Protein AF-A0ABF7RNC2-F1 (afdb_monomer_lite)

pLDDT: mean 81.72, std 12.87, range [41.53, 94.94]

Radius of gyration: 14.48 Å; chains: 1; bounding box: 34×31×45 Å

Foldseek 3Di:
DAEDEDEDALVVCVVVVHDSCNVLVVVVVVQVVCVVVVYHYEYEYEDELPDALVVLQVVLVVCLVVVVVRRHQAYEYDDDCVVRPCVRNVVVRVVRVVSRHDYYYDDDDPDD

Secondary structure (DSSP, 8-state):
-EEEEEEE-HHHHHTTT--HHHHHHHHHHHHHHTGGGTEEEEEEEEEETTS-HHHHHHHHHHHHHHHHTTSEEEEEEES--TT--GGGGHHHHHHHHHHT-EE----PPPP-

Structure (mmCIF, N/CA/C/O backbone):
data_AF-A0ABF7RNC2-F1
#
_entry.id   AF-A0ABF7RNC2-F1
#
loop_
_atom_site.group_PDB
_atom_site.id
_atom_site.type_symbol
_atom_site.label_atom_id
_atom_site.label_alt_id
_atom_site.label_comp_id
_atom_site.label_asym_id
_atom_site.label_entity_id
_atom_site.label_seq_id
_atom_site.pdbx_PDB_ins_code
_atom_site.Cartn_x
_atom_site.Cartn_y
_atom_site.Cartn_z
_atom_site.occupancy
_atom_site.B_iso_or_equiv
_atom_site.auth_seq_id
_atom_site.auth_comp_id
_atom_site.auth_asym_id
_atom_site.auth_atom_id
_atom_site.pdbx_PDB_model_num
ATOM 1 N N . MET A 1 1 ? -19.877 7.494 12.581 1.00 49.47 1 MET A N 1
ATOM 2 C CA . MET A 1 1 ? -18.864 6.876 11.703 1.00 49.47 1 MET A CA 1
ATOM 3 C C . MET A 1 1 ? -18.662 7.652 10.407 1.00 49.47 1 MET A C 1
ATOM 5 O O . MET A 1 1 ? -19.359 7.436 9.420 1.00 49.47 1 MET A O 1
ATOM 9 N N . LEU A 1 2 ? -17.712 8.589 10.420 1.00 44.06 2 LEU A N 1
ATOM 10 C CA . LEU A 1 2 ? -17.094 9.061 9.181 1.00 44.06 2 LEU A CA 1
ATOM 11 C C . LEU A 1 2 ? -16.043 8.021 8.777 1.00 44.06 2 LEU A C 1
ATOM 13 O O . LEU A 1 2 ? -15.084 7.822 9.517 1.00 44.06 2 LEU A O 1
ATOM 17 N N . SER A 1 3 ? -16.230 7.355 7.636 1.00 53.28 3 SER A N 1
ATOM 18 C CA . SER A 1 3 ? -15.202 6.486 7.056 1.00 53.28 3 SER A CA 1
ATOM 19 C C . SER A 1 3 ? -14.281 7.319 6.167 1.00 53.28 3 SER A C 1
ATOM 21 O O . SER A 1 3 ? -14.740 7.907 5.186 1.00 53.28 3 SER A O 1
ATOM 23 N N . THR A 1 4 ? -12.992 7.380 6.497 1.00 59.59 4 THR A N 1
ATOM 24 C CA . THR A 1 4 ? -11.981 8.072 5.685 1.00 59.59 4 THR A CA 1
ATOM 25 C C . THR A 1 4 ? -11.111 7.045 4.969 1.00 59.59 4 THR A C 1
ATOM 27 O O . THR A 1 4 ? -10.450 6.224 5.604 1.00 59.59 4 THR A O 1
ATOM 30 N N . LEU A 1 5 ? -11.114 7.091 3.635 1.00 59.09 5 LEU A N 1
ATOM 31 C CA . LEU A 1 5 ? -10.226 6.299 2.784 1.00 59.09 5 LEU A CA 1
ATOM 32 C C . LEU A 1 5 ? -9.006 7.148 2.441 1.00 59.09 5 LEU A C 1
ATOM 34 O O . LEU A 1 5 ? -9.115 8.106 1.678 1.00 59.09 5 LEU A O 1
ATOM 38 N N . ASN A 1 6 ? -7.851 6.790 2.994 1.00 65.75 6 ASN A N 1
ATOM 39 C CA . ASN A 1 6 ? -6.608 7.507 2.730 1.00 65.75 6 ASN A CA 1
ATOM 40 C C . ASN A 1 6 ? -5.743 6.712 1.743 1.00 65.75 6 ASN A C 1
ATOM 42 O O . ASN A 1 6 ? -5.340 5.579 2.014 1.00 65.75 6 ASN A O 1
ATOM 46 N N . CYS A 1 7 ? -5.474 7.320 0.584 1.00 59.06 7 CYS A N 1
ATOM 47 C CA . CYS A 1 7 ? -4.492 6.844 -0.392 1.00 59.06 7 CYS A CA 1
ATOM 48 C C . CYS A 1 7 ? -3.096 7.259 0.082 1.00 59.06 7 CYS A C 1
ATOM 50 O O . CYS A 1 7 ? -2.840 8.445 0.293 1.00 59.06 7 CYS A O 1
ATOM 52 N N . PHE A 1 8 ? -2.197 6.290 0.278 1.00 72.62 8 PHE A N 1
ATOM 53 C CA . PHE A 1 8 ? -0.862 6.558 0.815 1.00 72.62 8 PHE A CA 1
ATOM 54 C C . PHE A 1 8 ? 0.263 6.100 -0.119 1.00 72.62 8 PHE A C 1
ATOM 56 O O . PHE A 1 8 ? 0.202 5.041 -0.750 1.00 72.62 8 PHE A O 1
ATOM 63 N N . TRP A 1 9 ? 1.320 6.914 -0.182 1.00 73.69 9 TRP A N 1
ATOM 64 C CA . TRP A 1 9 ? 2.420 6.818 -1.143 1.00 73.69 9 TRP A CA 1
ATOM 65 C C . TRP A 1 9 ? 3.623 6.069 -0.546 1.00 73.69 9 TRP A C 1
ATOM 67 O O . TRP A 1 9 ? 4.720 6.620 -0.422 1.00 73.69 9 TRP A O 1
ATOM 77 N N . ILE A 1 10 ? 3.439 4.798 -0.169 1.00 77.88 10 ILE A N 1
ATOM 78 C CA . ILE A 1 10 ? 4.471 4.001 0.534 1.00 77.88 10 ILE A CA 1
ATOM 79 C C . ILE A 1 10 ? 5.795 3.946 -0.251 1.00 77.88 10 ILE A C 1
ATOM 81 O O . ILE A 1 10 ? 6.873 4.058 0.334 1.00 77.88 10 ILE A O 1
ATOM 85 N N . LEU A 1 11 ? 5.720 3.894 -1.586 1.00 72.56 11 LEU A N 1
ATOM 86 C CA . LEU A 1 11 ? 6.878 3.907 -2.492 1.00 72.56 11 LEU A CA 1
ATOM 87 C C . LEU A 1 11 ? 7.818 5.112 -2.294 1.00 72.56 11 LEU A C 1
ATOM 89 O O . LEU A 1 11 ? 9.034 5.009 -2.479 1.00 72.56 11 LEU A O 1
ATOM 93 N N . LYS A 1 12 ? 7.291 6.268 -1.879 1.00 79.00 12 LYS A N 1
ATOM 94 C CA . LYS A 1 12 ? 8.097 7.475 -1.641 1.00 79.00 12 LYS A CA 1
ATOM 95 C C . LYS A 1 12 ? 8.929 7.379 -0.357 1.00 79.00 12 LYS A C 1
ATOM 97 O O . LYS A 1 12 ? 9.975 8.015 -0.257 1.00 79.00 12 LYS A O 1
ATOM 102 N N . HIS A 1 13 ? 8.484 6.580 0.611 1.00 83.06 13 HIS A N 1
ATOM 103 C CA . HIS A 1 13 ? 9.214 6.310 1.849 1.00 83.06 13 HIS A CA 1
ATOM 104 C C . HIS A 1 13 ? 10.235 5.187 1.650 1.00 83.06 13 HIS A C 1
ATOM 106 O O . HIS A 1 13 ? 11.389 5.330 2.057 1.00 83.06 13 HIS A O 1
ATOM 112 N N . THR A 1 14 ? 9.852 4.117 0.948 1.00 83.44 14 THR A N 1
ATOM 113 C CA . THR A 1 14 ? 10.755 2.989 0.677 1.00 83.44 14 THR A CA 1
ATOM 114 C C . THR A 1 14 ? 11.903 3.361 -0.252 1.00 83.44 14 THR A C 1
ATOM 116 O O . THR A 1 14 ? 13.041 2.970 -0.000 1.00 83.44 14 THR A O 1
ATOM 119 N N . SER A 1 15 ? 11.671 4.231 -1.241 1.00 81.88 15 SER A N 1
ATOM 120 C CA . SER A 1 15 ? 12.750 4.796 -2.070 1.00 81.88 15 SER A CA 1
ATOM 121 C C . SER A 1 15 ? 13.757 5.659 -1.294 1.00 81.88 15 SER A C 1
ATOM 123 O O . SER A 1 15 ? 14.863 5.885 -1.778 1.00 81.88 15 SER A O 1
ATOM 125 N N . ARG A 1 16 ? 13.416 6.108 -0.077 1.00 85.00 16 ARG A N 1
ATOM 126 C CA . ARG A 1 16 ? 14.314 6.834 0.840 1.00 85.00 16 ARG A CA 1
ATOM 127 C C . ARG A 1 16 ? 14.992 5.919 1.869 1.00 85.00 16 ARG A C 1
ATOM 129 O O . ARG A 1 16 ? 15.661 6.417 2.768 1.00 85.00 16 ARG A O 1
ATOM 136 N N . GLY A 1 17 ? 14.821 4.601 1.751 1.00 85.06 17 GLY A N 1
ATOM 137 C 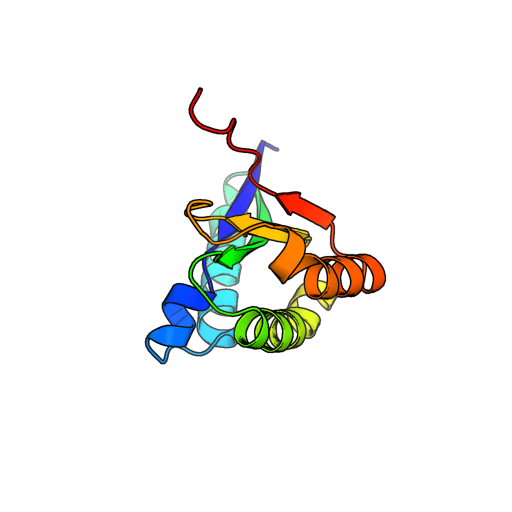CA . GLY A 1 17 ? 15.420 3.606 2.644 1.00 85.06 17 GLY A CA 1
ATOM 138 C C . GLY A 1 17 ? 14.610 3.298 3.907 1.00 85.06 17 GLY A C 1
ATOM 139 O O . GLY A 1 17 ? 15.101 2.577 4.773 1.00 85.06 17 GLY A O 1
ATOM 140 N N . ILE A 1 18 ? 13.381 3.810 4.031 1.00 89.19 18 ILE A N 1
ATOM 141 C CA . ILE A 1 18 ? 12.480 3.448 5.134 1.00 89.19 18 ILE A CA 1
ATOM 142 C C . ILE A 1 18 ? 11.821 2.110 4.794 1.00 89.19 18 ILE A C 1
ATOM 144 O O . ILE A 1 18 ? 11.302 1.933 3.697 1.00 89.19 18 ILE A O 1
ATOM 148 N N . ARG A 1 19 ? 11.822 1.152 5.720 1.00 89.94 19 ARG A N 1
ATOM 149 C CA . ARG A 1 19 ? 11.197 -0.153 5.478 1.00 89.94 19 ARG A CA 1
ATOM 150 C C . ARG A 1 19 ? 9.678 -0.025 5.335 1.00 89.94 19 ARG A C 1
ATOM 152 O O . ARG A 1 19 ? 9.056 0.783 6.020 1.00 89.94 19 ARG A O 1
ATOM 159 N N . PHE A 1 20 ? 9.083 -0.857 4.479 1.00 90.75 20 PHE A N 1
ATOM 160 C CA . PHE A 1 20 ? 7.633 -0.890 4.259 1.00 90.75 20 PHE A CA 1
ATOM 161 C C . PHE A 1 20 ? 6.863 -1.143 5.560 1.00 90.75 20 PHE A C 1
ATOM 163 O O . PHE A 1 20 ? 5.897 -0.440 5.849 1.00 90.75 20 PHE A O 1
ATOM 170 N N . ASP A 1 21 ? 7.328 -2.103 6.366 1.00 92.19 21 ASP A N 1
ATOM 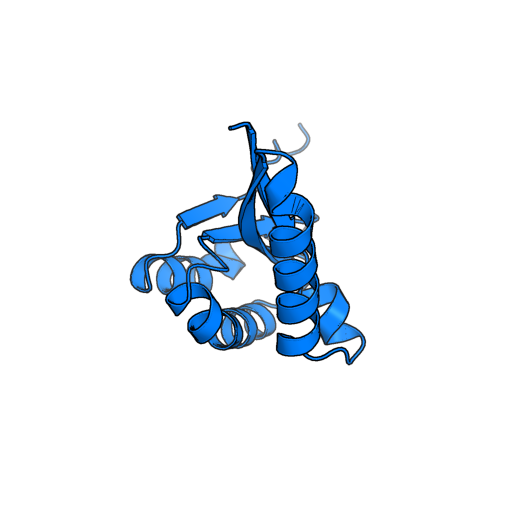171 C CA . ASP A 1 21 ? 6.722 -2.427 7.658 1.00 92.19 21 ASP A CA 1
ATOM 172 C C . ASP A 1 21 ? 6.690 -1.228 8.602 1.00 92.19 21 ASP A C 1
ATOM 174 O O . ASP A 1 21 ? 5.640 -0.933 9.152 1.00 92.19 21 ASP A O 1
ATOM 178 N N . THR A 1 22 ? 7.790 -0.480 8.693 1.00 91.88 22 THR A N 1
ATOM 179 C CA . THR A 1 22 ? 7.898 0.681 9.576 1.00 91.88 22 THR A CA 1
ATOM 180 C C . THR A 1 22 ? 6.867 1.746 9.209 1.00 91.88 22 THR A C 1
ATOM 182 O O . THR A 1 22 ? 6.268 2.354 10.087 1.00 91.88 22 THR A O 1
ATOM 185 N N . VAL A 1 23 ? 6.622 1.959 7.912 1.00 91.00 23 VAL A N 1
ATOM 186 C CA . VAL A 1 23 ? 5.608 2.917 7.447 1.00 91.00 23 VAL A CA 1
ATOM 187 C C . VAL A 1 23 ? 4.203 2.446 7.820 1.00 91.00 23 VAL A C 1
ATOM 189 O O . VAL A 1 23 ? 3.417 3.227 8.347 1.00 91.00 23 VAL A O 1
ATOM 192 N N . ILE A 1 24 ? 3.878 1.182 7.546 1.00 91.25 24 ILE A N 1
ATOM 193 C CA . ILE A 1 24 ? 2.537 0.645 7.799 1.00 91.25 24 ILE A CA 1
ATOM 194 C C . ILE A 1 24 ? 2.237 0.513 9.293 1.00 91.25 24 ILE A C 1
ATOM 196 O O . ILE A 1 24 ? 1.110 0.780 9.697 1.00 91.25 24 ILE A O 1
ATOM 200 N N . GLU A 1 25 ? 3.217 0.118 10.101 1.00 91.88 25 GLU A N 1
ATOM 201 C CA . GLU A 1 25 ? 3.066 -0.013 11.551 1.00 91.88 25 GLU A CA 1
ATOM 202 C C . GLU A 1 25 ? 2.750 1.339 12.185 1.00 91.88 25 GLU A C 1
ATOM 204 O O . GLU A 1 25 ? 1.730 1.447 12.856 1.00 91.88 25 GLU A O 1
ATOM 209 N N . VAL A 1 26 ? 3.516 2.387 11.860 1.00 91.25 26 VAL A N 1
ATOM 210 C CA . VAL A 1 26 ? 3.254 3.742 12.374 1.00 91.25 26 VAL A CA 1
ATOM 211 C C . VAL A 1 26 ? 1.873 4.245 11.949 1.00 91.25 26 VAL A C 1
ATOM 213 O O . VAL A 1 26 ? 1.129 4.767 12.768 1.00 91.25 26 VAL A O 1
ATOM 216 N N . ILE A 1 27 ? 1.477 4.059 10.684 1.00 89.50 27 ILE A N 1
ATOM 217 C CA . ILE A 1 27 ? 0.140 4.483 10.231 1.00 89.50 27 ILE A CA 1
ATOM 218 C C . ILE A 1 27 ? -0.959 3.716 10.973 1.00 89.50 27 ILE A C 1
ATOM 220 O O . ILE A 1 27 ? -1.988 4.293 11.316 1.00 89.50 27 ILE A O 1
ATOM 224 N N . HIS A 1 28 ? -0.771 2.415 11.199 1.00 89.94 28 HIS A N 1
ATOM 225 C CA . HIS A 1 28 ? -1.753 1.618 11.918 1.00 89.94 28 HIS A CA 1
ATOM 226 C C . HIS A 1 28 ? -1.863 2.037 13.388 1.00 89.94 28 HIS A C 1
ATOM 228 O O . HIS A 1 28 ? -2.978 2.133 13.890 1.00 89.94 28 HIS A O 1
ATOM 234 N N . GLU A 1 29 ? -0.741 2.329 14.048 1.00 90.94 29 GLU A N 1
ATOM 235 C CA . GLU A 1 29 ? -0.714 2.873 15.411 1.00 90.94 29 GLU A CA 1
ATOM 236 C C . GLU A 1 29 ? -1.500 4.188 15.494 1.00 90.94 29 GLU A C 1
ATOM 238 O O . GLU A 1 29 ? -2.411 4.295 16.309 1.00 90.94 29 GLU A O 1
ATOM 243 N N . GLU A 1 30 ? -1.269 5.126 14.572 1.00 88.69 30 GLU A N 1
ATOM 244 C CA . GLU A 1 30 ? -2.011 6.396 14.518 1.00 88.69 30 GLU A CA 1
ATOM 245 C C . GLU A 1 30 ? -3.521 6.196 14.287 1.00 88.69 30 GLU A C 1
ATOM 247 O O . GLU A 1 30 ? -4.349 6.913 14.850 1.00 88.69 30 GLU A O 1
ATOM 252 N N . ILE A 1 31 ? -3.914 5.202 13.479 1.00 87.62 31 ILE A N 1
ATOM 253 C CA . ILE A 1 31 ? -5.331 4.851 13.282 1.00 87.62 31 ILE A CA 1
ATOM 254 C C . ILE A 1 31 ? -5.947 4.316 14.577 1.00 87.62 31 ILE A C 1
ATOM 256 O O . ILE A 1 31 ? -7.073 4.683 14.919 1.00 87.62 31 ILE A O 1
ATOM 260 N N . VAL A 1 32 ? -5.229 3.447 15.291 1.00 88.38 32 VAL A N 1
ATOM 261 C CA . VAL A 1 32 ? -5.683 2.884 16.569 1.00 88.38 32 VAL A CA 1
ATOM 262 C C . VAL A 1 32 ? -5.806 3.984 17.624 1.00 88.38 32 VAL A C 1
ATOM 264 O O . VAL A 1 32 ? -6.811 4.031 18.334 1.00 88.38 32 VAL A O 1
ATOM 267 N N . ASP A 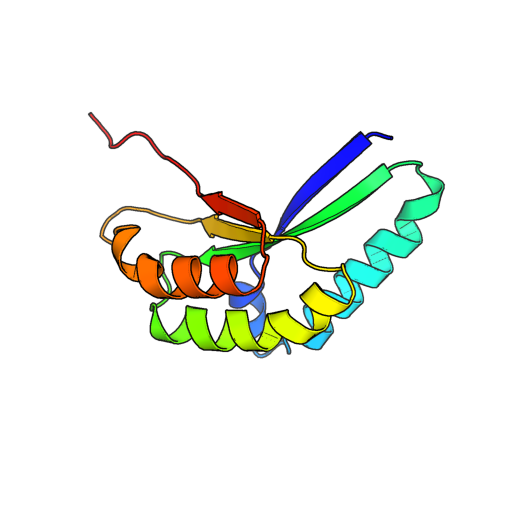1 33 ? -4.853 4.911 17.678 1.00 88.75 33 ASP A N 1
ATOM 268 C CA . ASP A 1 33 ? -4.872 6.044 18.606 1.00 88.75 33 ASP A CA 1
ATOM 269 C C . ASP A 1 33 ? -5.995 7.044 18.292 1.00 88.75 33 ASP A C 1
ATOM 271 O O . ASP A 1 33 ? -6.560 7.655 19.202 1.00 88.75 33 ASP A O 1
ATOM 275 N N . ALA A 1 34 ? -6.384 7.170 17.020 1.00 85.31 34 ALA A N 1
ATOM 276 C CA . ALA A 1 34 ? -7.521 7.980 16.586 1.00 85.31 34 ALA A CA 1
ATOM 277 C C . ALA A 1 34 ? -8.893 7.305 16.804 1.00 85.31 34 ALA A C 1
ATOM 279 O O . ALA A 1 34 ? -9.922 7.971 16.657 1.00 85.31 34 ALA A O 1
ATOM 280 N N . ALA A 1 35 ? -8.947 6.023 17.191 1.00 83.94 35 ALA A N 1
ATOM 281 C CA . ALA A 1 35 ? -10.198 5.281 17.382 1.00 83.94 35 ALA A CA 1
ATOM 282 C C . ALA A 1 35 ? -11.225 5.949 18.331 1.00 83.94 35 ALA A C 1
ATOM 284 O O . ALA A 1 35 ? -12.424 5.877 18.042 1.00 83.94 35 ALA A O 1
ATOM 285 N N . PRO A 1 36 ? -10.834 6.650 19.422 1.00 89.44 36 PRO A N 1
ATOM 286 C CA . PRO A 1 36 ? -11.779 7.363 20.289 1.00 89.44 36 PRO A CA 1
ATOM 287 C C . PRO A 1 36 ? -12.558 8.497 19.603 1.00 89.44 36 PRO A C 1
ATOM 289 O O . PRO A 1 36 ? -13.515 9.006 20.183 1.00 89.44 36 PRO A O 1
ATOM 292 N N . LEU A 1 37 ? -12.166 8.906 18.391 1.00 86.00 37 LEU A N 1
ATOM 293 C CA . LEU A 1 37 ? -12.822 9.972 17.628 1.00 86.00 37 LEU A CA 1
ATOM 294 C C . LEU A 1 37 ? -14.076 9.503 16.854 1.00 86.00 37 LEU A C 1
ATOM 296 O O . LEU A 1 37 ? -14.686 10.319 16.167 1.00 86.00 37 LEU A O 1
ATOM 300 N N . ASP A 1 38 ? -14.472 8.223 16.946 1.00 83.38 38 ASP A N 1
ATOM 301 C CA . ASP A 1 38 ? -15.556 7.599 16.144 1.00 83.38 38 ASP A CA 1
ATOM 302 C C . ASP A 1 38 ? -15.355 7.748 14.616 1.00 83.38 38 ASP A C 1
ATOM 304 O O . ASP A 1 38 ? -16.299 7.838 13.815 1.00 83.38 38 ASP A O 1
ATOM 308 N N . ILE A 1 39 ? -14.086 7.784 14.202 1.00 79.56 39 ILE A N 1
ATOM 309 C CA . ILE A 1 39 ? -13.662 7.813 12.803 1.00 79.56 39 ILE A CA 1
ATOM 310 C C . ILE A 1 39 ? -13.190 6.411 12.437 1.00 79.56 39 ILE A C 1
ATOM 312 O O . ILE A 1 39 ? -12.322 5.846 13.097 1.00 79.56 39 ILE A O 1
ATOM 316 N N . ASP A 1 40 ? -13.754 5.864 11.366 1.00 77.81 40 ASP A N 1
ATOM 317 C CA . ASP A 1 40 ? -13.268 4.624 10.772 1.00 77.81 40 ASP A CA 1
ATOM 318 C C . ASP A 1 40 ? -12.259 4.984 9.678 1.00 77.81 40 ASP A C 1
ATOM 320 O O . ASP A 1 40 ? -12.555 5.787 8.791 1.00 77.81 40 ASP A O 1
ATOM 324 N N . VAL A 1 41 ? -11.047 4.439 9.743 1.00 82.94 41 VAL A N 1
ATOM 325 C CA . VAL A 1 41 ? -9.990 4.746 8.772 1.00 82.94 41 VAL A CA 1
ATOM 326 C C . VAL A 1 41 ? -9.592 3.476 8.050 1.00 82.94 41 VAL A C 1
ATOM 328 O O . VAL A 1 41 ? -9.256 2.465 8.659 1.00 82.94 41 VAL A O 1
ATOM 331 N N . GLN A 1 42 ? -9.597 3.553 6.725 1.00 84.12 42 GLN A N 1
ATOM 332 C CA . GLN A 1 42 ? -9.255 2.444 5.850 1.00 84.12 42 GLN A CA 1
ATOM 333 C C . GLN A 1 42 ? -8.125 2.863 4.911 1.00 84.12 42 GLN A C 1
ATOM 335 O O . GLN A 1 42 ? -8.146 3.960 4.342 1.00 84.12 42 GLN A O 1
ATOM 340 N N . LEU A 1 43 ? -7.131 1.988 4.734 1.00 89.56 43 LEU A N 1
ATOM 341 C CA . LEU A 1 43 ? -5.971 2.289 3.897 1.00 89.56 43 LEU A CA 1
ATOM 342 C C . LEU A 1 43 ? -6.121 1.718 2.491 1.00 89.56 43 LEU A C 1
ATOM 344 O O . LEU A 1 43 ? -6.432 0.538 2.292 1.00 89.56 43 LEU A O 1
ATOM 348 N N . ILE A 1 44 ? -5.803 2.566 1.515 1.00 90.25 44 ILE A N 1
ATOM 349 C CA . ILE A 1 44 ? -5.583 2.184 0.124 1.00 90.25 44 ILE A CA 1
ATOM 350 C C . ILE A 1 44 ? -4.115 2.460 -0.204 1.00 90.25 44 ILE A C 1
ATOM 352 O O . ILE A 1 44 ? -3.627 3.582 -0.075 1.00 90.25 44 ILE A O 1
ATOM 356 N N . MET A 1 45 ? -3.395 1.434 -0.652 1.00 90.19 45 MET A N 1
ATOM 357 C CA . MET A 1 45 ? -2.003 1.581 -1.072 1.00 90.19 45 MET A CA 1
ATOM 358 C C . MET A 1 45 ? -1.932 2.040 -2.528 1.00 90.19 45 MET A C 1
ATOM 360 O O . MET A 1 45 ? -2.428 1.352 -3.413 1.00 90.19 45 MET A O 1
ATOM 364 N N . CYS A 1 46 ? -1.258 3.148 -2.815 1.00 88.06 46 CYS A N 1
ATOM 365 C CA . CYS A 1 46 ? -1.200 3.682 -4.173 1.00 88.06 46 CYS A CA 1
ATOM 366 C C . CYS A 1 46 ? 0.15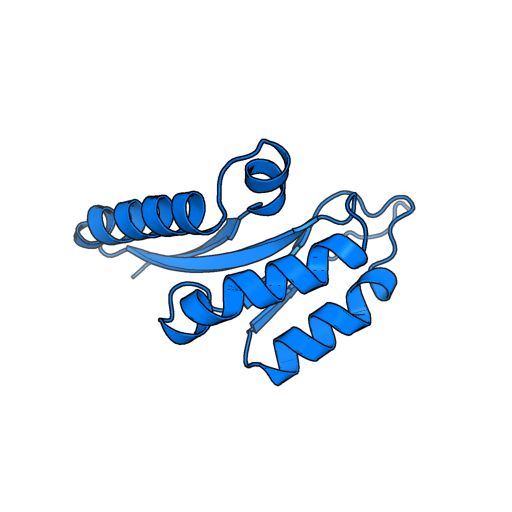7 3.415 -4.841 1.00 88.06 46 CYS A C 1
ATOM 368 O O . CYS A 1 46 ? 1.219 3.679 -4.271 1.00 88.06 46 CYS A O 1
ATOM 370 N N . PHE A 1 47 ? 0.122 2.881 -6.064 1.00 87.00 47 PHE A N 1
ATOM 371 C CA . PHE A 1 47 ? 1.283 2.831 -6.947 1.00 87.00 47 PHE A CA 1
ATOM 372 C C . PHE A 1 47 ? 1.489 4.198 -7.594 1.00 87.00 47 PHE A C 1
ATOM 374 O O . PHE A 1 47 ? 0.524 4.890 -7.919 1.00 87.00 47 PHE A O 1
ATOM 381 N N . LEU A 1 48 ? 2.749 4.563 -7.810 1.00 81.75 48 LEU A N 1
ATOM 382 C CA . LEU A 1 48 ? 3.120 5.853 -8.380 1.00 81.75 48 LEU A CA 1
ATOM 383 C C . LEU A 1 48 ? 3.463 5.692 -9.857 1.00 81.75 48 LEU A C 1
ATOM 385 O O . LEU A 1 48 ? 4.344 4.900 -10.198 1.00 81.75 48 LEU A O 1
ATOM 389 N N . ARG A 1 49 ? 2.793 6.456 -10.726 1.00 78.75 49 ARG A N 1
ATOM 390 C CA . ARG A 1 49 ? 2.961 6.371 -12.190 1.00 78.75 49 ARG A CA 1
ATOM 391 C C . ARG A 1 49 ? 4.386 6.657 -12.661 1.00 78.75 49 ARG A C 1
ATOM 393 O O . ARG A 1 49 ? 4.853 6.017 -13.602 1.00 78.75 49 ARG A O 1
ATOM 400 N N . GLU A 1 50 ? 5.080 7.551 -11.963 1.00 72.31 50 GLU A N 1
ATOM 401 C CA . GLU A 1 50 ? 6.479 7.923 -12.216 1.00 72.31 50 GLU A CA 1
ATOM 402 C C . GLU A 1 50 ? 7.458 6.757 -12.014 1.00 72.31 50 GLU A C 1
ATOM 404 O O . GLU A 1 50 ? 8.543 6.738 -12.596 1.00 72.31 50 GLU A O 1
ATOM 409 N N . TYR A 1 51 ? 7.079 5.760 -11.211 1.00 72.38 51 TYR A N 1
ATOM 410 C CA . TYR A 1 51 ? 7.910 4.595 -10.949 1.00 72.38 51 TYR A CA 1
ATOM 411 C C . TYR A 1 51 ? 7.642 3.478 -11.973 1.00 72.38 51 TYR A C 1
ATOM 413 O O . TYR A 1 51 ? 6.625 3.426 -12.676 1.00 72.38 51 TYR A O 1
ATOM 421 N N . SER A 1 52 ? 8.610 2.575 -12.138 1.00 71.12 52 SER A N 1
ATOM 422 C CA . SER A 1 52 ? 8.501 1.473 -13.096 1.00 71.12 52 SER A CA 1
ATOM 423 C C . SER A 1 52 ? 7.496 0.421 -12.614 1.00 71.12 52 SER A C 1
ATOM 425 O O . SER A 1 52 ? 7.328 0.206 -11.413 1.00 71.12 52 SER A O 1
ATOM 427 N N . GLN A 1 53 ? 6.871 -0.303 -13.549 1.00 69.88 53 GLN A N 1
ATOM 428 C CA . GLN A 1 53 ? 6.033 -1.468 -13.234 1.00 69.88 53 GLN A CA 1
ATOM 429 C C . GLN A 1 53 ? 6.791 -2.508 -12.388 1.00 69.88 53 GLN A C 1
ATOM 431 O O . GLN A 1 53 ? 6.197 -3.192 -11.555 1.00 69.88 53 GLN A O 1
ATOM 436 N N . GLU A 1 54 ? 8.108 -2.598 -12.582 1.00 72.50 54 GLU A N 1
ATOM 437 C CA . GLU A 1 54 ? 8.999 -3.494 -11.844 1.00 72.50 54 GLU A CA 1
ATOM 438 C C . GLU A 1 54 ? 9.052 -3.176 -10.348 1.00 72.50 54 GLU A C 1
ATOM 440 O O . GLU A 1 54 ? 9.237 -4.092 -9.557 1.00 72.50 54 GLU A O 1
ATOM 445 N N . SER A 1 55 ? 8.830 -1.920 -9.946 1.00 77.62 55 SER A N 1
ATOM 446 C CA . SER A 1 55 ? 8.714 -1.545 -8.529 1.00 77.62 55 SER A CA 1
ATOM 447 C C . SER A 1 55 ? 7.331 -1.844 -7.937 1.00 77.62 55 SER A C 1
ATOM 449 O O . SER A 1 55 ? 7.223 -2.130 -6.749 1.00 77.62 55 SER A O 1
ATOM 451 N N . ALA A 1 56 ? 6.275 -1.869 -8.757 1.00 85.12 56 ALA A N 1
ATOM 452 C CA . ALA A 1 56 ? 4.904 -2.056 -8.278 1.00 85.12 56 ALA A CA 1
ATOM 453 C C . ALA A 1 56 ? 4.619 -3.493 -7.804 1.00 85.12 56 ALA A C 1
ATOM 455 O O . ALA A 1 56 ? 3.932 -3.695 -6.804 1.00 85.12 56 ALA A O 1
ATOM 456 N N . MET A 1 57 ? 5.153 -4.506 -8.496 1.00 89.19 57 MET A N 1
ATOM 457 C CA . MET A 1 57 ? 4.943 -5.915 -8.125 1.00 89.19 57 MET A CA 1
ATOM 458 C C . MET A 1 57 ? 5.576 -6.304 -6.775 1.00 89.19 57 MET A C 1
ATOM 460 O O . MET A 1 57 ? 4.880 -6.920 -5.965 1.00 89.19 57 MET A O 1
ATOM 464 N N . PRO A 1 58 ? 6.848 -5.960 -6.483 1.00 89.94 58 PRO A N 1
ATOM 465 C CA . PRO A 1 58 ? 7.439 -6.157 -5.161 1.00 89.94 58 PRO A CA 1
ATOM 466 C C . PRO A 1 58 ? 6.638 -5.467 -4.059 1.00 89.94 58 PRO A C 1
ATOM 468 O O . PRO A 1 58 ? 6.338 -6.094 -3.049 1.00 89.94 58 PRO A O 1
ATOM 471 N N . THR A 1 59 ? 6.195 -4.230 -4.289 1.00 90.06 59 THR A N 1
ATOM 472 C CA . THR A 1 59 ? 5.372 -3.497 -3.320 1.00 90.06 59 THR A CA 1
ATOM 473 C C . THR A 1 59 ? 4.024 -4.172 -3.071 1.00 90.06 59 THR A C 1
ATOM 475 O O . THR A 1 59 ? 3.614 -4.293 -1.921 1.00 90.06 59 THR A O 1
ATOM 478 N N . LEU A 1 60 ? 3.356 -4.691 -4.110 1.00 91.94 60 LEU A N 1
ATOM 479 C CA . LEU A 1 60 ? 2.137 -5.488 -3.927 1.00 91.94 60 LEU A CA 1
ATOM 480 C C . LEU A 1 60 ? 2.397 -6.728 -3.061 1.00 91.94 60 LEU A C 1
ATOM 482 O O . LEU A 1 60 ? 1.593 -7.046 -2.189 1.00 91.94 60 LEU A O 1
ATOM 486 N N . LYS A 1 61 ? 3.530 -7.404 -3.274 1.00 92.88 61 LYS A N 1
ATOM 487 C CA . LYS A 1 61 ? 3.926 -8.578 -2.490 1.00 92.88 61 LYS A CA 1
ATOM 488 C C . LYS A 1 61 ? 4.203 -8.224 -1.025 1.00 92.88 61 LYS A C 1
ATOM 490 O O . LYS A 1 61 ? 3.788 -8.964 -0.138 1.00 92.88 61 LYS A O 1
ATOM 495 N N . GLU A 1 62 ? 4.878 -7.105 -0.770 1.00 92.94 62 GLU A N 1
ATOM 496 C CA . GLU A 1 62 ? 5.124 -6.593 0.586 1.00 92.94 62 GLU A CA 1
ATOM 497 C C . GLU A 1 62 ? 3.825 -6.202 1.305 1.00 92.94 62 GLU A C 1
ATOM 499 O O . GLU A 1 62 ? 3.731 -6.364 2.519 1.00 92.94 62 GLU A O 1
ATOM 504 N N . ALA A 1 63 ? 2.796 -5.778 0.566 1.00 93.38 63 ALA A N 1
ATOM 505 C CA . ALA A 1 63 ? 1.490 -5.428 1.117 1.00 93.38 63 ALA A CA 1
ATOM 506 C C . ALA A 1 63 ? 0.630 -6.642 1.528 1.00 93.38 63 ALA A C 1
ATOM 508 O O . ALA A 1 63 ? -0.218 -6.513 2.414 1.00 93.38 63 ALA A O 1
ATOM 509 N N . GLU A 1 64 ? 0.842 -7.829 0.938 1.00 93.94 64 GLU A N 1
ATOM 510 C CA . GLU A 1 64 ? -0.000 -9.021 1.162 1.00 93.94 64 GLU A CA 1
ATOM 511 C C . GLU A 1 64 ? -0.232 -9.389 2.641 1.00 93.94 64 GLU A C 1
ATOM 513 O O . GLU A 1 64 ? -1.376 -9.696 2.998 1.00 93.94 64 GLU A O 1
ATOM 518 N N . PRO A 1 65 ? 0.781 -9.382 3.533 1.00 94.75 65 PRO A N 1
ATOM 519 C CA . PRO A 1 65 ? 0.576 -9.705 4.943 1.00 94.75 65 PRO A CA 1
ATOM 520 C C . PRO A 1 65 ? -0.348 -8.703 5.643 1.00 94.75 65 PRO A C 1
ATOM 522 O O . PRO A 1 65 ? -1.135 -9.091 6.502 1.00 94.75 65 PRO A O 1
ATOM 525 N N . TYR A 1 66 ? -0.278 -7.427 5.264 1.00 93.69 66 TYR A N 1
ATOM 526 C CA . TYR A 1 66 ? -1.067 -6.346 5.856 1.00 93.69 66 TYR A CA 1
ATOM 527 C C . TYR A 1 66 ? -2.490 -6.309 5.303 1.00 93.69 66 TYR A C 1
ATOM 529 O O . TYR A 1 66 ? -3.430 -6.030 6.045 1.00 93.69 66 TYR A O 1
ATOM 537 N N . HIS A 1 67 ? -2.673 -6.690 4.039 1.00 93.81 67 HIS A N 1
ATOM 538 C CA . HIS A 1 67 ? -4.000 -6.931 3.481 1.00 93.81 67 HIS A CA 1
ATOM 539 C C . HIS A 1 67 ? -4.723 -8.070 4.201 1.00 93.81 67 HIS A C 1
ATOM 541 O O . HIS A 1 67 ? -5.874 -7.921 4.601 1.00 93.81 67 HIS A O 1
ATOM 547 N N . LYS A 1 68 ? -4.026 -9.180 4.478 1.00 92.75 68 LYS A N 1
ATOM 548 C CA . LYS A 1 68 ? -4.587 -10.304 5.251 1.00 92.75 68 LYS A CA 1
ATOM 549 C C . LYS A 1 68 ? -4.962 -9.928 6.688 1.00 92.75 68 LYS A C 1
ATOM 551 O O . LYS A 1 68 ? -5.869 -10.536 7.245 1.00 92.75 68 LYS A O 1
ATOM 556 N N . LYS A 1 69 ? -4.283 -8.940 7.282 1.00 92.69 69 LYS A N 1
ATOM 557 C CA . LYS A 1 69 ? -4.643 -8.355 8.587 1.00 92.69 69 LYS A CA 1
ATOM 558 C C . LYS A 1 69 ? -5.832 -7.385 8.510 1.00 92.69 69 LYS A C 1
ATOM 560 O O . LYS A 1 69 ? -6.302 -6.938 9.548 1.00 92.69 69 LYS A O 1
ATOM 565 N N . GLY A 1 70 ? -6.297 -7.038 7.308 1.00 91.44 70 GLY A N 1
ATOM 566 C CA . GLY A 1 70 ? -7.342 -6.038 7.085 1.00 91.44 70 GLY A CA 1
ATOM 567 C C . GLY A 1 70 ? -6.859 -4.589 7.189 1.00 91.44 70 GLY A C 1
ATOM 568 O O . GLY A 1 70 ? -7.683 -3.685 7.200 1.00 91.44 70 GLY A O 1
ATOM 569 N N . TRP A 1 71 ? -5.546 -4.346 7.266 1.00 91.50 71 TRP A N 1
ATOM 570 C CA . TRP A 1 71 ? -5.000 -2.991 7.418 1.00 91.50 71 TRP A CA 1
ATOM 571 C C . TRP A 1 71 ? -5.003 -2.229 6.095 1.00 91.50 71 TRP A C 1
ATOM 573 O O . TRP A 1 71 ? -5.264 -1.034 6.077 1.00 91.50 71 TRP A O 1
ATOM 583 N N . ILE A 1 72 ? -4.742 -2.927 4.985 1.00 92.44 72 ILE A N 1
ATOM 584 C CA . ILE A 1 72 ? -4.805 -2.385 3.623 1.00 92.44 72 ILE A CA 1
ATOM 585 C C . ILE A 1 72 ? -5.968 -3.064 2.912 1.00 92.44 72 ILE A C 1
ATOM 587 O O . ILE A 1 72 ? -5.960 -4.281 2.757 1.00 92.44 72 ILE A O 1
ATOM 591 N N . LEU A 1 73 ? -6.958 -2.306 2.450 1.00 92.19 73 LEU A N 1
ATOM 592 C CA . LEU A 1 73 ? -8.147 -2.878 1.808 1.00 92.19 73 LEU A CA 1
ATOM 593 C C . LEU A 1 73 ? -8.087 -2.828 0.284 1.00 92.19 73 LEU A C 1
ATOM 595 O O . LEU A 1 73 ? -8.700 -3.657 -0.389 1.00 92.19 73 LEU A O 1
ATOM 599 N N . GLY A 1 74 ? -7.342 -1.877 -0.274 1.00 91.94 74 GLY A N 1
ATOM 600 C CA . GLY A 1 74 ? -7.298 -1.680 -1.714 1.00 91.94 74 GLY A CA 1
ATOM 601 C C . GLY A 1 74 ? -5.967 -1.174 -2.236 1.00 91.94 74 GLY A C 1
ATOM 602 O O . GLY A 1 74 ? -5.075 -0.809 -1.468 1.00 91.94 74 GLY A O 1
ATOM 603 N N . VAL A 1 75 ? -5.867 -1.139 -3.563 1.00 92.38 75 VAL A N 1
ATOM 604 C CA . VAL A 1 75 ? -4.765 -0.510 -4.284 1.00 92.38 75 VAL A CA 1
ATOM 605 C C . VAL A 1 75 ? -5.246 0.575 -5.243 1.00 92.38 75 VAL A C 1
ATOM 607 O O . VAL A 1 75 ? -6.313 0.461 -5.850 1.00 92.38 75 VAL A O 1
ATOM 610 N N . GLY A 1 76 ? -4.437 1.625 -5.362 1.00 89.44 76 GLY A N 1
ATOM 611 C CA . GLY A 1 76 ? -4.658 2.796 -6.202 1.00 89.44 76 GLY A CA 1
ATOM 612 C C . GLY A 1 76 ? -3.562 2.999 -7.248 1.00 89.44 76 GLY A C 1
ATOM 613 O O . GLY A 1 76 ? -2.479 2.420 -7.143 1.00 89.44 76 GLY A O 1
ATOM 614 N N . LEU A 1 77 ? -3.823 3.847 -8.244 1.00 85.44 77 LEU A N 1
ATOM 615 C CA . LEU A 1 77 ? -2.802 4.385 -9.149 1.00 85.44 77 LEU A CA 1
ATOM 616 C C . LEU A 1 77 ? -2.891 5.909 -9.153 1.00 85.44 77 LEU A C 1
ATOM 618 O O . LEU A 1 77 ? -3.942 6.459 -9.491 1.00 85.44 77 LEU A O 1
ATOM 622 N N . ASP A 1 78 ? -1.787 6.557 -8.800 1.00 79.88 78 ASP A N 1
ATOM 623 C CA . ASP A 1 78 ? -1.699 7.997 -8.550 1.00 79.88 78 ASP A CA 1
ATOM 624 C C . ASP A 1 78 ? -0.411 8.589 -9.172 1.00 79.88 78 ASP A C 1
ATOM 626 O O . ASP A 1 78 ? 0.500 7.851 -9.568 1.00 79.88 78 ASP A O 1
ATOM 630 N N . SER A 1 79 ? -0.333 9.915 -9.239 1.00 72.94 79 SER A N 1
ATOM 631 C CA . SER A 1 79 ? 0.670 10.745 -9.926 1.00 72.94 79 SER A CA 1
ATOM 632 C C . SER A 1 79 ? 0.472 10.957 -11.436 1.00 72.94 79 SER A C 1
ATOM 634 O O . SER A 1 79 ? -0.474 10.449 -12.032 1.00 72.94 79 SER A O 1
ATOM 636 N N . ASP A 1 80 ? 1.380 11.741 -12.027 1.00 65.50 80 ASP A N 1
ATOM 637 C CA . ASP A 1 80 ? 1.335 12.301 -13.380 1.00 65.50 80 ASP A CA 1
ATOM 638 C C . ASP A 1 80 ? 1.155 11.237 -14.480 1.00 65.50 80 ASP A C 1
ATOM 640 O O . ASP A 1 80 ? 1.907 10.260 -14.589 1.00 65.50 80 ASP A O 1
ATOM 644 N N . GLU A 1 81 ? 0.136 11.439 -15.317 1.00 62.78 81 GLU A N 1
ATOM 645 C CA . GLU A 1 81 ? -0.178 10.597 -16.469 1.00 62.78 81 GLU A CA 1
ATOM 646 C C . GLU A 1 81 ? 0.704 10.897 -17.685 1.00 62.78 81 GLU A C 1
ATOM 648 O O . GLU A 1 81 ? 0.863 10.033 -18.555 1.00 62.78 81 GLU A O 1
ATOM 653 N N . HIS A 1 82 ? 1.312 12.086 -17.757 1.00 60.75 82 HIS A N 1
ATOM 654 C CA . HIS A 1 82 ? 2.126 12.483 -18.897 1.00 60.75 82 HIS A CA 1
ATOM 655 C C . HIS A 1 82 ? 3.291 11.492 -19.093 1.00 60.75 82 HIS A C 1
ATOM 657 O O . HIS A 1 82 ? 4.231 11.423 -18.306 1.00 60.75 82 HIS A O 1
ATOM 663 N N . HIS A 1 83 ? 3.223 10.720 -20.186 1.00 64.50 83 HIS A N 1
ATOM 664 C CA . HIS A 1 83 ? 4.146 9.637 -20.579 1.00 64.50 83 HIS A CA 1
ATOM 665 C C . HIS A 1 83 ? 4.080 8.328 -19.764 1.00 64.50 83 HIS A C 1
ATOM 667 O O . HIS A 1 83 ? 4.838 7.402 -20.061 1.00 64.50 83 HIS A O 1
ATOM 673 N N . ASN A 1 84 ? 3.161 8.186 -18.802 1.00 66.75 84 ASN A N 1
ATOM 674 C CA . ASN A 1 84 ? 3.007 6.974 -17.986 1.00 66.75 84 ASN A CA 1
ATOM 675 C C . ASN A 1 84 ? 1.584 6.401 -18.092 1.00 66.75 84 ASN A C 1
ATOM 677 O O . ASN A 1 84 ? 0.784 6.549 -17.164 1.00 66.75 84 ASN A O 1
ATOM 681 N N . PRO A 1 85 ? 1.250 5.718 -19.206 1.00 74.00 85 PRO A N 1
ATOM 682 C CA . PRO A 1 85 ? -0.099 5.221 -19.426 1.00 74.00 8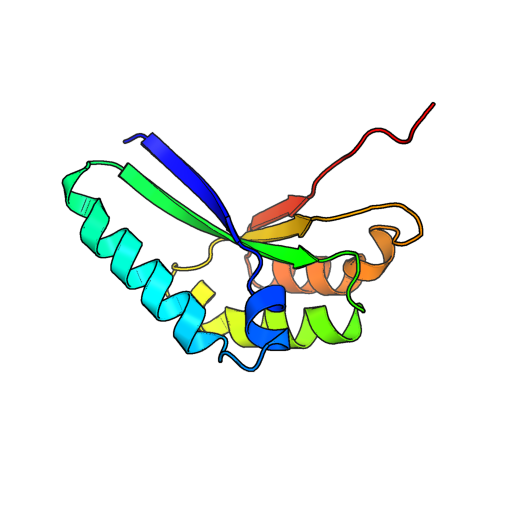5 PRO A CA 1
ATOM 683 C C . PRO A 1 85 ? -0.485 4.173 -18.369 1.00 74.00 85 PRO A C 1
ATOM 685 O O . PRO A 1 85 ? 0.334 3.309 -18.026 1.00 74.00 85 PRO A O 1
ATOM 688 N N . PRO A 1 86 ? -1.750 4.152 -17.912 1.00 71.94 86 PRO A N 1
ATOM 689 C CA . PRO A 1 86 ? -2.218 3.214 -16.888 1.00 71.94 86 PRO A CA 1
ATOM 690 C C . PRO A 1 86 ? -2.073 1.745 -17.311 1.00 71.94 86 PRO A C 1
ATOM 692 O O . PRO A 1 86 ? -1.929 0.861 -16.466 1.00 71.94 86 PRO A O 1
ATOM 695 N N . LEU A 1 87 ? -2.027 1.478 -18.623 1.00 80.56 87 LEU A N 1
ATOM 696 C CA . LEU A 1 87 ? -1.822 0.144 -19.193 1.00 80.56 87 LEU A CA 1
ATOM 697 C C . LEU A 1 87 ? -0.529 -0.529 -18.690 1.00 80.56 87 LEU A C 1
ATOM 699 O O . LEU A 1 87 ? -0.493 -1.749 -18.540 1.00 80.56 87 LEU A O 1
ATOM 703 N N . LYS A 1 88 ? 0.501 0.260 -18.345 1.00 79.44 88 LYS A N 1
ATOM 704 C CA . LYS A 1 88 ? 1.757 -0.205 -17.726 1.00 79.44 88 LYS A CA 1
ATOM 705 C C . LYS A 1 88 ? 1.519 -0.950 -16.407 1.00 79.44 88 LYS A C 1
ATOM 707 O O . LYS A 1 88 ? 2.268 -1.852 -16.058 1.00 79.44 88 LYS A O 1
ATOM 712 N N . PHE A 1 89 ? 0.458 -0.616 -15.677 1.00 84.81 89 PHE A N 1
ATOM 713 C CA . PHE A 1 89 ? 0.143 -1.205 -14.374 1.00 84.81 89 PHE A CA 1
ATOM 714 C C . PHE A 1 89 ? -0.927 -2.304 -14.457 1.00 84.81 89 PHE A C 1
ATOM 716 O O . PHE A 1 89 ? -1.281 -2.906 -13.445 1.00 84.81 89 PHE A O 1
ATOM 723 N N . MET A 1 90 ? -1.406 -2.647 -15.657 1.00 87.25 90 MET A N 1
ATOM 724 C CA . MET A 1 90 ? -2.487 -3.619 -15.843 1.00 87.25 90 MET A CA 1
ATOM 725 C C . MET A 1 90 ? -2.209 -4.962 -15.149 1.00 87.25 90 MET A C 1
ATOM 727 O O . MET A 1 90 ? -3.094 -5.512 -14.495 1.00 87.25 90 MET A O 1
ATOM 731 N N . LEU A 1 91 ? -0.977 -5.479 -15.234 1.00 88.88 91 LEU A N 1
ATOM 732 C CA . LEU A 1 91 ? -0.628 -6.763 -14.616 1.00 88.88 91 LEU A CA 1
ATOM 733 C C . LEU A 1 91 ? -0.663 -6.711 -13.082 1.00 88.88 91 LEU A C 1
ATOM 735 O O . LEU A 1 91 ? -1.126 -7.667 -12.459 1.00 88.88 91 LEU A O 1
ATOM 739 N N . VAL A 1 92 ? -0.207 -5.615 -12.462 1.00 90.50 92 VAL A N 1
ATOM 740 C CA . VAL A 1 92 ? -0.226 -5.488 -10.993 1.00 90.50 92 VAL A CA 1
ATOM 741 C C . VAL A 1 92 ? -1.656 -5.311 -10.484 1.00 90.50 92 VAL A C 1
ATOM 743 O O . VAL A 1 92 ? -2.033 -5.945 -9.503 1.00 90.50 92 VAL A O 1
ATOM 746 N N . PHE A 1 93 ? -2.500 -4.581 -11.217 1.00 90.88 93 PHE A N 1
ATOM 747 C CA . PHE A 1 93 ? -3.927 -4.454 -10.909 1.00 90.88 93 PHE A CA 1
ATOM 748 C C . PHE A 1 93 ? -4.688 -5.773 -11.076 1.00 90.88 93 PHE A C 1
ATOM 750 O O . PHE A 1 93 ? -5.520 -6.116 -10.236 1.00 90.88 93 PHE A O 1
ATOM 757 N N . ALA A 1 94 ? -4.385 -6.550 -12.119 1.00 92.56 94 ALA A N 1
ATOM 758 C CA . ALA A 1 94 ? -4.959 -7.881 -12.298 1.00 92.56 94 ALA A CA 1
ATOM 759 C C . ALA A 1 94 ? -4.574 -8.816 -11.140 1.00 92.56 94 ALA A C 1
ATOM 761 O O . ALA A 1 94 ? -5.424 -9.537 -10.614 1.00 92.56 94 ALA A O 1
ATOM 762 N N . LYS A 1 95 ? -3.310 -8.765 -10.697 1.00 93.81 95 LYS A N 1
ATOM 763 C CA . LYS A 1 95 ? -2.828 -9.541 -9.550 1.00 93.81 95 LYS A CA 1
ATOM 764 C C . LYS A 1 95 ? -3.493 -9.109 -8.242 1.00 93.81 95 LYS A C 1
ATOM 766 O O . LYS A 1 95 ? -3.950 -9.976 -7.503 1.00 93.81 95 LYS A O 1
ATOM 771 N N . ALA A 1 96 ? -3.600 -7.806 -7.990 1.00 93.44 96 ALA A N 1
ATOM 772 C CA . ALA A 1 96 ? -4.271 -7.265 -6.811 1.00 93.44 96 ALA A CA 1
ATOM 773 C C . ALA A 1 96 ? -5.756 -7.667 -6.775 1.00 93.44 96 ALA A C 1
ATOM 775 O O . ALA A 1 96 ? -6.239 -8.154 -5.756 1.00 93.44 96 ALA A O 1
ATOM 776 N N . ARG A 1 97 ? -6.464 -7.599 -7.912 1.00 93.75 97 ARG A N 1
ATOM 777 C CA . ARG A 1 97 ? -7.845 -8.101 -8.014 1.00 93.75 97 ARG A CA 1
ATOM 778 C C . ARG A 1 97 ? -7.945 -9.575 -7.635 1.00 93.75 97 ARG A C 1
ATOM 780 O O . ARG A 1 97 ? -8.820 -9.953 -6.867 1.00 93.75 97 ARG A O 1
ATOM 787 N N . ALA A 1 98 ? -7.045 -10.403 -8.164 1.00 94.94 98 ALA A N 1
ATOM 788 C CA . ALA A 1 98 ? -7.020 -11.834 -7.871 1.00 94.94 98 ALA A CA 1
ATOM 789 C C . ALA A 1 98 ? -6.706 -12.141 -6.394 1.00 94.94 98 ALA A C 1
ATOM 791 O O . ALA A 1 98 ? -7.040 -13.219 -5.913 1.00 94.94 98 ALA A O 1
ATOM 792 N N . GLN A 1 99 ? -6.066 -11.210 -5.684 1.00 93.75 99 GLN A N 1
ATOM 793 C CA . GLN A 1 99 ? -5.769 -11.310 -4.254 1.00 93.75 99 GLN A CA 1
ATOM 794 C C . GLN A 1 99 ? -6.887 -10.766 -3.352 1.00 93.75 99 GLN A C 1
ATOM 796 O O . GLN A 1 99 ? -6.798 -10.955 -2.144 1.00 93.75 99 GLN A O 1
ATOM 801 N N . GLY A 1 100 ? -7.936 -10.155 -3.917 1.00 94.06 100 GLY A N 1
ATOM 802 C CA . GLY A 1 100 ? -9.087 -9.644 -3.165 1.00 94.06 100 GLY A CA 1
ATOM 803 C C . GLY A 1 100 ? -9.022 -8.159 -2.799 1.00 94.06 100 GLY A C 1
ATOM 804 O O . GLY A 1 100 ? -9.890 -7.685 -2.072 1.00 94.06 100 GLY A O 1
ATOM 805 N N . TYR A 1 101 ? -8.046 -7.409 -3.316 1.00 93.88 101 TYR A N 1
ATOM 806 C CA . TYR A 1 101 ? -7.973 -5.965 -3.089 1.00 93.88 101 TYR A CA 1
ATOM 807 C C . TYR A 1 101 ? -9.099 -5.224 -3.818 1.00 93.88 101 TYR A C 1
ATOM 809 O O . TYR A 1 101 ? -9.391 -5.503 -4.987 1.00 93.88 101 TYR A O 1
ATOM 817 N N . TYR A 1 102 ? -9.651 -4.195 -3.173 1.00 92.44 102 TYR A N 1
ATOM 818 C CA . TYR A 1 102 ? -10.414 -3.165 -3.876 1.00 92.44 102 TYR A CA 1
ATOM 819 C C . TYR A 1 102 ? -9.491 -2.375 -4.805 1.00 92.44 102 TYR A C 1
ATOM 821 O O . TYR A 1 102 ? -8.342 -2.100 -4.469 1.00 92.44 102 TYR A O 1
ATOM 829 N N . LEU A 1 103 ? -9.980 -2.009 -5.986 1.00 90.81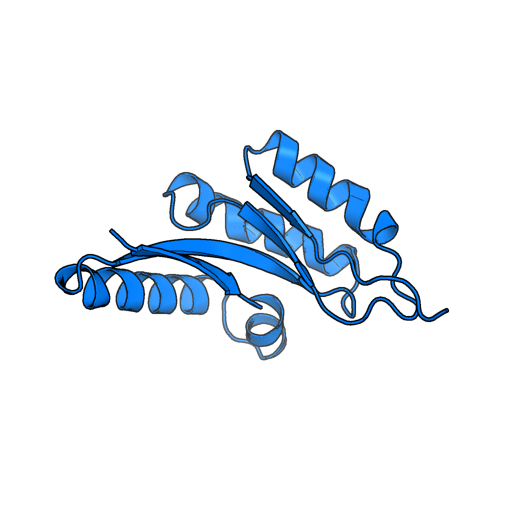 103 LEU A N 1
ATOM 830 C CA . LEU A 1 103 ? -9.193 -1.270 -6.969 1.00 90.81 103 LEU A CA 1
ATOM 831 C C . LEU A 1 103 ? -9.765 0.129 -7.139 1.00 90.81 103 LEU A C 1
ATOM 833 O O . LEU A 1 103 ? -10.958 0.281 -7.389 1.00 90.81 103 LEU A O 1
ATOM 837 N N . THR A 1 104 ? -8.898 1.128 -7.069 1.00 86.94 104 THR A N 1
ATOM 838 C CA . THR A 1 104 ? -9.211 2.510 -7.429 1.00 86.94 104 THR A CA 1
ATOM 839 C C . THR A 1 104 ? -8.133 3.055 -8.363 1.00 86.94 104 THR A C 1
ATOM 841 O O . THR A 1 104 ? -7.029 2.518 -8.434 1.00 86.94 104 THR A O 1
ATOM 844 N N . MET A 1 105 ? -8.436 4.098 -9.123 1.00 81.75 105 MET A N 1
ATOM 845 C CA . MET A 1 105 ? -7.434 4.818 -9.904 1.00 81.75 105 MET A CA 1
ATOM 846 C C . MET A 1 105 ? -7.881 6.255 -10.124 1.00 81.75 105 MET A C 1
ATOM 848 O O . MET A 1 105 ? -9.072 6.505 -10.308 1.00 81.75 105 MET A O 1
ATOM 852 N N . HIS A 1 106 ? -6.927 7.184 -10.150 1.00 75.50 106 HIS A N 1
ATOM 853 C CA . HIS A 1 106 ? -7.206 8.526 -10.644 1.00 75.50 106 HIS A CA 1
ATOM 854 C C . HIS A 1 106 ? -7.538 8.461 -12.142 1.00 75.50 106 HIS A C 1
ATOM 856 O O . HIS A 1 106 ? -6.786 7.883 -12.931 1.00 75.50 106 HIS A O 1
ATOM 862 N N . CYS A 1 107 ? -8.678 9.031 -12.524 1.00 66.62 107 CYS A N 1
ATOM 863 C CA . CYS A 1 107 ? -9.045 9.277 -13.915 1.00 66.62 107 CYS A CA 1
ATOM 864 C C . CYS A 1 107 ? -8.960 10.780 -14.152 1.00 66.62 107 CYS A C 1
ATOM 866 O O . CYS A 1 107 ? -9.943 11.493 -13.945 1.00 66.62 107 CYS A O 1
ATOM 868 N N . ASP A 1 108 ? -7.789 11.247 -14.568 1.00 62.34 108 ASP A N 1
ATOM 869 C CA . ASP A 1 108 ? -7.637 12.627 -15.001 1.00 62.34 108 ASP A CA 1
ATOM 870 C C . ASP A 1 108 ? -8.142 12.730 -16.447 1.00 62.34 108 ASP A C 1
ATOM 872 O O . ASP A 1 108 ? -7.845 11.887 -17.296 1.00 62.34 108 ASP A O 1
ATOM 876 N N . LEU A 1 109 ? -8.985 13.727 -16.729 1.00 50.00 109 LEU A N 1
ATOM 877 C CA . LEU A 1 109 ? -9.384 14.025 -18.104 1.00 50.00 109 LEU A CA 1
ATOM 878 C C . LEU A 1 109 ? -8.122 14.454 -18.868 1.00 50.00 109 LEU A C 1
ATOM 880 O O . LEU A 1 109 ? -7.417 15.341 -18.379 1.00 50.00 109 LEU A O 1
ATOM 884 N N . PRO A 1 110 ? -7.818 13.868 -20.042 1.00 48.50 110 PRO A N 1
ATOM 885 C CA . PRO A 1 110 ? -6.678 14.317 -20.827 1.00 48.50 110 PRO A CA 1
ATOM 886 C C . PRO A 1 110 ? -6.838 15.814 -21.134 1.00 48.50 110 PRO A C 1
ATOM 888 O O . PRO A 1 110 ? -7.969 16.251 -21.383 1.00 48.50 110 PRO A O 1
ATOM 891 N N . PRO A 1 111 ? -5.753 16.613 -21.112 1.00 49.56 111 PRO A N 1
ATOM 892 C CA . PRO A 1 111 ? -5.842 18.006 -21.513 1.00 49.56 111 PRO A CA 1
ATOM 893 C C . PRO A 1 111 ? -6.363 18.065 -22.953 1.00 49.56 111 PRO A C 1
ATOM 895 O O . PRO A 1 111 ? -5.815 17.418 -23.847 1.00 49.56 111 PRO A O 1
ATOM 898 N N . SER A 1 112 ? -7.473 18.785 -23.116 1.00 41.53 112 SER A N 1
ATOM 899 C CA . SER A 1 112 ? -8.139 19.082 -24.388 1.00 41.53 112 SER A CA 1
ATOM 900 C C . SER A 1 112 ? -7.228 19.806 -25.367 1.00 41.53 112 SER A C 1
ATOM 902 O O . SER A 1 112 ? -6.564 20.761 -24.896 1.00 41.53 112 SER A O 1
#

Sequence (112 aa):
MLSTLNCFWILKHTSRGIRFDTVIEVIHEEIVDAAPLDIDVQLIMCFLREYSQESAMPTLKEAEPYHKKGWILGVGLDSDEHHNPPLKFMLVFAKARAQGYYLTMHCDLPPS